Protein AF-A0A0K8Q9R4-F1 (afdb_monomer_lite)

Secondary structure (DSSP, 8-state):
-PPPHHHH--TT--GGGG-EEPPHHHHHHHHHHHHHHHHTT------GGGT-BTTEE-SEETTEESBSSSSPBPHHHHHHHHHHHHHHHHHT-

Foldseek 3Di:
DFAACVVQDDPPGDQQSRKDFDDVVNVVVLVVVCVVCVVVVFDRDDCVVVQADPGIGTQDDPPGGQANGRDHGDPRSCVVCVVVVVVRVVVRD

Structure (mmCIF, N/CA/C/O backbone):
data_AF-A0A0K8Q9R4-F1
#
_entry.id   AF-A0A0K8Q9R4-F1
#
loop_
_atom_site.group_PDB
_atom_site.id
_atom_site.type_symbol
_atom_site.label_atom_id
_atom_site.label_alt_id
_atom_site.label_comp_id
_atom_site.label_asym_id
_atom_site.label_entity_id
_atom_site.label_seq_id
_atom_site.pdbx_PDB_ins_code
_atom_site.Cartn_x
_atom_site.Cartn_y
_atom_site.Cartn_z
_atom_site.occupancy
_atom_site.B_iso_or_equiv
_atom_site.auth_seq_id
_ato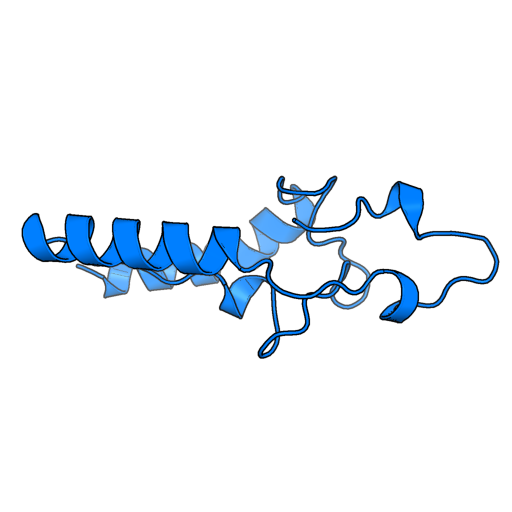m_site.auth_comp_id
_atom_site.auth_asym_id
_atom_site.auth_atom_id
_atom_site.pdbx_PDB_model_num
ATOM 1 N N . MET A 1 1 ? 4.106 9.719 -5.139 1.00 67.38 1 MET A N 1
ATOM 2 C CA . MET A 1 1 ? 3.137 8.667 -5.522 1.00 67.38 1 MET A CA 1
ATOM 3 C C . MET A 1 1 ? 3.890 7.635 -6.345 1.00 67.38 1 MET A C 1
ATOM 5 O O . MET A 1 1 ? 5.031 7.923 -6.691 1.00 67.38 1 MET A O 1
ATOM 9 N N . GLY A 1 2 ? 3.327 6.451 -6.600 1.00 69.50 2 GLY A N 1
ATOM 10 C CA . GLY A 1 2 ? 4.024 5.447 -7.413 1.00 69.50 2 GLY A CA 1
ATOM 11 C C . GLY A 1 2 ? 4.243 5.915 -8.850 1.00 69.50 2 GLY A C 1
ATOM 12 O O . GLY A 1 2 ? 3.509 6.780 -9.328 1.00 69.50 2 GLY A O 1
ATOM 13 N N . LYS A 1 3 ? 5.235 5.348 -9.540 1.00 74.00 3 LYS A N 1
ATOM 14 C CA . LYS A 1 3 ? 5.380 5.510 -10.991 1.00 74.00 3 LYS A CA 1
ATOM 15 C C . LYS A 1 3 ? 4.468 4.485 -11.685 1.00 74.00 3 LYS A C 1
ATOM 17 O O . LYS A 1 3 ? 4.541 3.309 -11.325 1.00 74.00 3 LYS A O 1
ATOM 22 N N . PRO A 1 4 ? 3.590 4.883 -12.626 1.00 83.19 4 PRO A N 1
ATOM 23 C CA . PRO A 1 4 ? 2.817 3.927 -13.412 1.00 83.19 4 PRO A CA 1
ATOM 24 C C . PRO A 1 4 ? 3.745 2.905 -14.087 1.00 83.19 4 PRO A C 1
ATOM 26 O O . PRO A 1 4 ? 4.746 3.315 -14.679 1.00 83.19 4 PRO A O 1
ATOM 29 N N . PRO A 1 5 ? 3.435 1.594 -14.056 1.00 83.94 5 PRO A N 1
ATOM 30 C CA . PRO A 1 5 ? 4.291 0.584 -14.681 1.00 83.94 5 PRO A CA 1
ATOM 31 C C . PRO A 1 5 ? 4.578 0.854 -16.164 1.00 83.94 5 PRO A C 1
ATOM 33 O O . PRO A 1 5 ? 5.678 0.593 -16.642 1.00 83.94 5 PRO A O 1
ATOM 36 N N . VAL A 1 6 ? 3.617 1.447 -16.879 1.00 86.06 6 VAL A N 1
ATOM 37 C CA . VAL A 1 6 ? 3.758 1.836 -18.293 1.00 86.06 6 VAL A CA 1
ATOM 38 C C . VAL A 1 6 ? 4.839 2.894 -18.542 1.00 86.06 6 VAL A C 1
ATOM 40 O O . VAL A 1 6 ? 5.354 2.970 -19.651 1.00 86.06 6 VAL A O 1
ATOM 43 N N . ASP A 1 7 ? 5.228 3.662 -17.522 1.00 88.62 7 ASP A N 1
ATOM 44 C CA . ASP A 1 7 ? 6.227 4.729 -17.648 1.00 88.62 7 ASP A CA 1
ATOM 45 C C . ASP A 1 7 ? 7.654 4.241 -17.334 1.00 88.62 7 ASP A C 1
ATOM 47 O O . ASP A 1 7 ? 8.632 4.962 -17.554 1.00 88.62 7 ASP A O 1
ATOM 51 N N . CYS A 1 8 ? 7.803 3.062 -16.720 1.00 89.00 8 CYS A N 1
ATOM 52 C CA . CYS A 1 8 ? 9.099 2.482 -16.340 1.00 89.00 8 CYS A CA 1
ATOM 53 C C . CYS A 1 8 ? 9.432 1.200 -17.109 1.00 89.00 8 CYS A C 1
ATOM 55 O O . CYS A 1 8 ? 10.611 0.900 -17.294 1.00 89.00 8 CYS A O 1
ATOM 57 N N . ALA A 1 9 ? 8.428 0.456 -17.578 1.00 89.00 9 ALA A N 1
ATOM 58 C CA . ALA A 1 9 ? 8.623 -0.786 -18.307 1.00 89.00 9 ALA A CA 1
ATOM 59 C C . ALA A 1 9 ? 9.067 -0.518 -19.754 1.00 89.00 9 ALA A C 1
ATOM 61 O O . ALA A 1 9 ? 8.306 -0.036 -20.590 1.00 89.00 9 ALA A O 1
ATOM 62 N N . THR A 1 10 ? 10.310 -0.881 -20.059 1.00 90.50 10 THR A N 1
ATOM 63 C CA . THR A 1 10 ? 10.896 -0.861 -21.402 1.00 90.50 10 THR A CA 1
ATOM 64 C C . THR A 1 10 ? 11.493 -2.231 -21.720 1.00 90.50 10 THR A C 1
ATOM 66 O O . THR A 1 10 ? 11.583 -3.095 -20.849 1.00 90.50 10 THR A O 1
ATOM 69 N N . ARG A 1 11 ? 11.951 -2.441 -22.962 1.00 92.31 11 ARG A N 1
ATOM 70 C CA . ARG A 1 11 ? 12.585 -3.707 -23.384 1.00 92.31 11 ARG A CA 1
ATOM 71 C C . ARG A 1 11 ? 13.806 -4.086 -22.536 1.00 92.31 11 ARG A C 1
ATOM 73 O O . ARG A 1 11 ? 14.145 -5.260 -22.466 1.00 92.31 11 ARG A O 1
ATOM 80 N N . THR A 1 12 ? 14.473 -3.102 -21.941 1.00 94.81 12 THR A N 1
ATOM 81 C CA . THR A 1 12 ? 15.705 -3.283 -21.164 1.00 94.81 12 THR A CA 1
ATOM 82 C C . THR A 1 12 ? 15.513 -3.027 -19.672 1.00 94.81 12 THR A C 1
ATOM 84 O O . THR A 1 12 ? 16.495 -3.059 -18.941 1.00 94.81 12 THR A O 1
ATOM 87 N N . SER A 1 13 ? 14.286 -2.748 -19.220 1.00 90.88 13 SER A N 1
ATOM 88 C CA . SER A 1 13 ? 14.021 -2.493 -17.803 1.00 90.88 13 SER A CA 1
ATOM 89 C C . SER A 1 13 ? 14.054 -3.784 -16.990 1.00 90.88 13 SER A C 1
ATOM 91 O O . SER A 1 13 ? 13.669 -4.859 -17.449 1.00 90.88 13 SER A O 1
ATOM 93 N N . THR A 1 14 ? 14.450 -3.637 -15.739 1.00 88.88 14 THR A N 1
ATOM 94 C CA . THR A 1 14 ? 14.387 -4.628 -14.672 1.00 88.88 14 THR A CA 1
ATOM 95 C C . THR A 1 14 ? 13.260 -4.273 -13.695 1.00 88.88 14 THR A C 1
ATOM 97 O O . THR A 1 14 ? 12.754 -3.147 -13.708 1.00 88.88 14 THR A O 1
ATOM 100 N N . PRO A 1 15 ? 12.842 -5.204 -12.820 1.00 85.56 15 PRO A N 1
ATOM 101 C CA . PRO A 1 15 ? 11.877 -4.915 -11.758 1.00 85.56 15 PRO A CA 1
ATOM 102 C C . PRO A 1 15 ? 12.202 -3.694 -10.902 1.00 85.56 15 PRO A C 1
ATOM 104 O O . PRO A 1 15 ? 11.314 -2.905 -10.577 1.00 85.56 15 PRO A O 1
ATOM 107 N N . GLN A 1 16 ? 13.483 -3.528 -10.589 1.00 88.94 16 GLN A N 1
ATOM 108 C CA . GLN A 1 16 ? 14.003 -2.471 -9.739 1.00 88.94 16 GLN A CA 1
ATOM 109 C C . GLN A 1 16 ? 13.821 -1.084 -10.370 1.00 88.94 16 GLN A C 1
ATOM 111 O O . GLN A 1 16 ? 13.572 -0.116 -9.658 1.00 88.94 16 GLN A O 1
ATOM 116 N N . ASP A 1 17 ? 13.832 -0.981 -11.704 1.00 90.19 17 ASP A N 1
ATOM 117 C CA . ASP A 1 17 ? 13.611 0.287 -12.424 1.00 90.19 17 ASP A CA 1
ATOM 118 C C . ASP A 1 17 ? 12.180 0.833 -12.266 1.00 90.19 17 ASP A C 1
ATOM 120 O O . ASP A 1 17 ? 11.893 1.991 -12.590 1.00 90.19 17 ASP A O 1
ATOM 124 N N . CYS A 1 18 ? 11.267 -0.008 -11.781 1.00 90.25 18 CYS A N 1
ATOM 125 C CA . CYS A 1 18 ? 9.881 0.329 -11.491 1.00 90.25 18 CYS A CA 1
ATOM 126 C C . CYS A 1 18 ? 9.591 0.472 -9.986 1.00 90.25 18 CYS A C 1
ATOM 128 O O . CYS A 1 18 ? 8.434 0.661 -9.601 1.00 90.25 18 CYS A O 1
ATOM 130 N N . GLU A 1 19 ? 10.607 0.383 -9.126 1.00 91.75 19 GLU A N 1
ATOM 131 C CA . GLU A 1 19 ? 10.456 0.663 -7.700 1.00 91.75 19 GLU A CA 1
ATOM 132 C C . GLU A 1 19 ? 10.272 2.164 -7.450 1.00 91.75 19 GLU A C 1
ATOM 134 O O . GLU A 1 19 ? 10.767 3.027 -8.177 1.00 91.75 19 GLU A O 1
ATOM 139 N N . TYR A 1 20 ? 9.548 2.492 -6.385 1.00 90.62 20 TYR A N 1
ATOM 140 C CA . TYR A 1 20 ? 9.426 3.862 -5.902 1.00 90.62 20 TYR A CA 1
ATOM 141 C C . TYR A 1 20 ? 9.480 3.901 -4.383 1.00 90.62 20 TYR A C 1
ATOM 143 O O . TYR A 1 20 ? 9.247 2.900 -3.705 1.00 90.62 20 TYR A O 1
ATOM 151 N N . THR A 1 21 ? 9.754 5.084 -3.842 1.00 92.38 21 THR A N 1
ATOM 152 C CA . THR A 1 21 ? 9.728 5.314 -2.400 1.00 92.38 21 THR A CA 1
ATOM 153 C C . THR A 1 21 ? 8.420 5.942 -1.952 1.00 92.38 21 THR A C 1
ATOM 155 O O . THR A 1 21 ? 7.743 6.647 -2.710 1.00 92.38 21 THR A O 1
ATOM 158 N N . VAL A 1 22 ? 8.040 5.691 -0.700 1.00 90.31 22 VAL A N 1
ATOM 159 C CA . VAL A 1 22 ? 6.833 6.293 -0.131 1.00 90.31 22 VAL A CA 1
ATOM 160 C C . VAL A 1 22 ? 7.002 7.819 -0.124 1.00 90.31 22 VAL A C 1
ATOM 162 O O . VAL A 1 22 ? 7.940 8.329 0.493 1.00 90.31 22 VAL A O 1
ATOM 165 N N . PRO A 1 23 ? 6.124 8.584 -0.801 1.00 88.62 23 PRO A N 1
ATOM 166 C CA . PRO A 1 23 ? 6.250 10.035 -0.832 1.00 88.62 23 PRO A CA 1
ATOM 167 C C . PRO A 1 23 ? 5.957 10.626 0.559 1.00 88.62 23 PRO A C 1
ATOM 169 O O . PRO A 1 23 ? 5.058 10.130 1.243 1.00 88.62 23 PRO A O 1
ATOM 172 N N . PRO A 1 24 ? 6.603 11.738 0.960 1.00 91.44 24 PRO A N 1
ATOM 173 C CA . PRO A 1 24 ? 6.328 12.391 2.244 1.00 91.44 24 PRO A CA 1
ATOM 174 C C . PRO A 1 24 ? 4.848 12.732 2.458 1.00 91.44 24 PRO A C 1
ATOM 176 O O . PRO A 1 24 ? 4.341 12.611 3.571 1.00 91.44 24 PRO A O 1
ATOM 179 N N . SER A 1 25 ? 4.134 13.087 1.383 1.00 90.94 25 SER A N 1
ATOM 180 C CA . SER A 1 25 ? 2.698 13.373 1.429 1.00 90.94 25 SER A CA 1
ATOM 181 C C . SER A 1 25 ? 1.866 12.188 1.919 1.00 90.94 25 SER A C 1
ATOM 183 O O . SER A 1 25 ? 0.936 12.397 2.688 1.00 90.94 25 SER A O 1
ATOM 185 N N . PHE A 1 26 ? 2.229 10.949 1.562 1.00 90.50 26 PHE A N 1
ATOM 186 C CA . PHE A 1 26 ? 1.553 9.761 2.088 1.00 90.50 26 PHE A CA 1
ATOM 187 C C . PHE A 1 26 ? 1.709 9.673 3.607 1.00 90.50 26 PHE A C 1
ATOM 189 O O . PHE A 1 26 ? 0.726 9.471 4.309 1.00 90.50 26 PHE A O 1
ATOM 196 N N . THR A 1 27 ? 2.923 9.874 4.126 1.00 91.56 27 THR A N 1
ATOM 197 C CA . THR A 1 27 ? 3.193 9.808 5.570 1.00 91.56 27 THR A CA 1
ATOM 198 C C . THR A 1 27 ? 2.448 10.897 6.340 1.00 91.56 27 THR A C 1
ATOM 200 O O . THR A 1 27 ? 1.930 10.627 7.420 1.00 91.56 27 THR A O 1
ATOM 203 N N . ILE A 1 28 ? 2.368 12.112 5.788 1.00 95.50 28 ILE A N 1
ATOM 204 C CA . ILE A 1 28 ? 1.606 13.218 6.386 1.00 95.50 28 ILE A CA 1
ATOM 205 C C . ILE A 1 28 ? 0.119 12.857 6.456 1.00 95.50 28 ILE A C 1
ATOM 207 O O . ILE A 1 28 ? -0.478 12.937 7.528 1.00 95.50 28 ILE A O 1
ATOM 211 N N . THR A 1 29 ? -0.467 12.400 5.346 1.00 94.75 29 THR A N 1
ATOM 212 C CA . THR A 1 29 ? -1.878 11.996 5.305 1.00 94.75 29 THR A CA 1
ATOM 213 C C . THR A 1 29 ? -2.157 10.810 6.226 1.00 94.75 29 THR A C 1
ATOM 215 O O . THR A 1 29 ? -3.130 10.846 6.969 1.00 94.75 29 THR A O 1
ATOM 218 N N . ALA A 1 30 ? -1.295 9.790 6.245 1.00 94.62 30 ALA A N 1
ATOM 219 C CA . ALA A 1 30 ? -1.459 8.620 7.104 1.00 94.62 30 ALA A CA 1
ATOM 220 C C . ALA A 1 30 ? -1.433 8.985 8.597 1.00 94.62 30 ALA A C 1
ATOM 222 O O . ALA A 1 30 ? -2.243 8.466 9.360 1.00 94.62 30 ALA A O 1
ATOM 223 N N . ARG A 1 31 ? -0.556 9.911 9.012 1.00 96.75 31 ARG A N 1
ATOM 224 C CA . ARG A 1 31 ? -0.533 10.428 10.392 1.00 96.75 31 ARG A CA 1
ATOM 225 C C . ARG A 1 31 ? -1.823 11.165 10.735 1.00 96.75 31 ARG A C 1
ATOM 227 O O . ARG A 1 31 ? -2.455 10.820 11.721 1.00 96.75 31 ARG A O 1
ATOM 234 N N . ALA A 1 32 ? -2.262 12.088 9.878 1.00 98.06 32 ALA A N 1
ATOM 235 C CA . ALA A 1 32 ? -3.510 12.821 10.096 1.00 98.06 32 ALA A CA 1
ATOM 236 C C . ALA A 1 32 ? -4.735 11.889 10.166 1.00 98.06 32 ALA A C 1
ATOM 238 O O . ALA A 1 32 ? -5.612 12.076 11.006 1.00 98.06 32 ALA A O 1
ATOM 239 N N . MET A 1 33 ? -4.788 10.860 9.312 1.00 97.38 33 MET A N 1
ATOM 240 C CA . MET A 1 33 ? -5.840 9.842 9.359 1.00 97.38 33 MET A CA 1
ATOM 241 C C . MET A 1 33 ? -5.785 9.031 10.651 1.00 97.38 33 MET A C 1
ATOM 243 O O . MET A 1 33 ? -6.834 8.778 11.238 1.00 97.38 33 MET A O 1
ATOM 247 N N . LYS A 1 34 ? -4.589 8.644 11.108 1.00 97.81 34 LYS A N 1
ATOM 248 C CA . LYS A 1 34 ? -4.423 7.943 12.381 1.00 97.81 34 LYS A CA 1
ATOM 249 C C . LYS A 1 34 ? -4.932 8.795 13.543 1.00 97.81 34 LYS A C 1
ATOM 251 O O . LYS A 1 34 ? -5.775 8.317 14.291 1.00 97.81 34 LYS A O 1
ATOM 256 N N . ASP A 1 35 ? -4.492 10.048 13.642 1.00 98.19 35 ASP A N 1
ATOM 257 C CA . ASP A 1 35 ? -4.888 10.959 14.722 1.00 98.19 35 ASP A CA 1
ATOM 258 C C . ASP A 1 35 ? -6.414 11.161 14.757 1.00 98.19 35 ASP A C 1
ATOM 260 O O . ASP A 1 35 ? -7.037 11.096 15.816 1.00 98.19 35 ASP A O 1
ATOM 264 N N . ALA A 1 36 ? -7.040 11.340 13.589 1.00 98.12 36 ALA A N 1
ATOM 265 C CA . ALA A 1 36 ? -8.493 11.468 13.477 1.00 98.12 36 ALA A CA 1
ATOM 266 C C . ALA A 1 36 ? -9.238 10.177 13.864 1.00 98.12 36 ALA A C 1
ATOM 268 O O . ALA A 1 36 ? -10.297 10.236 14.485 1.00 98.12 36 ALA A O 1
ATOM 269 N N . THR A 1 37 ? -8.689 9.015 13.503 1.00 97.44 37 THR A N 1
ATOM 270 C CA . THR A 1 37 ? -9.280 7.705 13.810 1.00 97.44 37 THR A CA 1
ATOM 271 C C . THR A 1 37 ? -9.182 7.399 15.307 1.00 97.44 37 THR A C 1
ATOM 273 O O . THR A 1 37 ? -10.172 6.980 15.905 1.00 97.44 37 THR A O 1
ATOM 276 N N . ASP A 1 38 ? -8.035 7.701 15.926 1.00 96.31 38 ASP A N 1
ATOM 277 C CA . ASP A 1 38 ? -7.822 7.588 17.371 1.00 96.31 38 ASP A CA 1
ATOM 278 C C . ASP A 1 38 ? -8.806 8.493 18.140 1.00 96.31 38 ASP A C 1
ATOM 280 O O . ASP A 1 38 ? -9.457 8.046 19.083 1.00 96.31 38 ASP A O 1
ATOM 284 N N . ALA A 1 39 ? -8.978 9.750 17.707 1.00 97.94 39 ALA A N 1
ATOM 285 C CA . ALA A 1 39 ? -9.923 10.691 18.317 1.00 97.94 39 ALA A CA 1
ATOM 286 C C . ALA A 1 39 ? -11.392 10.244 18.192 1.00 97.94 39 ALA A C 1
ATOM 288 O O . ALA A 1 39 ? -12.219 10.585 19.036 1.00 97.94 39 ALA A O 1
ATOM 289 N N . ALA A 1 40 ? -11.714 9.472 17.153 1.00 97.50 40 ALA A N 1
ATOM 290 C CA . ALA A 1 40 ? -13.035 8.890 16.942 1.00 97.50 40 ALA A CA 1
ATOM 291 C C . ALA A 1 40 ? -13.253 7.562 17.698 1.00 97.50 40 ALA A C 1
ATOM 293 O O . ALA A 1 40 ? -14.336 6.988 17.600 1.00 97.50 40 ALA A O 1
ATOM 294 N N . GLY A 1 41 ? -12.249 7.056 18.428 1.00 96.19 41 GLY A N 1
ATOM 295 C CA . GLY A 1 41 ? -12.322 5.757 19.105 1.00 96.19 41 GLY A CA 1
ATOM 296 C C . GLY A 1 41 ? -12.373 4.568 18.140 1.00 96.19 41 GLY A C 1
ATOM 297 O 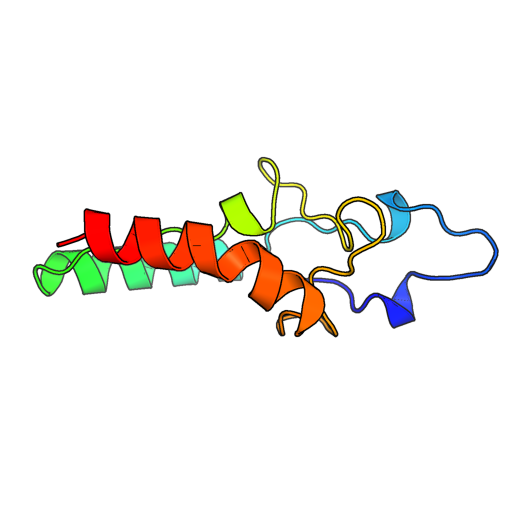O . GLY A 1 41 ? -12.930 3.526 18.478 1.00 96.19 41 GLY A O 1
ATOM 298 N N . ALA A 1 42 ? -11.836 4.731 16.930 1.00 95.38 42 ALA A N 1
ATOM 299 C CA . ALA A 1 42 ? -11.762 3.696 15.907 1.00 95.38 42 ALA A CA 1
ATOM 300 C C . ALA A 1 42 ? -10.321 3.181 15.741 1.00 95.38 42 ALA A C 1
ATOM 302 O O . ALA A 1 42 ? -9.365 3.750 16.268 1.00 95.38 42 ALA A O 1
ATOM 303 N N . THR A 1 43 ? -10.153 2.109 14.965 1.00 95.69 43 THR A N 1
ATOM 304 C CA . THR A 1 43 ? -8.842 1.502 14.695 1.00 95.69 43 THR A CA 1
ATOM 305 C C . THR A 1 43 ? -8.308 1.927 13.330 1.00 95.69 43 THR A C 1
ATOM 307 O O . THR A 1 43 ? -8.940 1.685 12.300 1.00 95.69 43 THR A O 1
ATOM 310 N N . PHE A 1 44 ? -7.109 2.513 13.298 1.00 95.75 44 PHE A N 1
ATOM 311 C CA . PHE A 1 44 ? -6.395 2.801 12.053 1.00 95.75 44 PHE A CA 1
ATOM 312 C C . PHE A 1 44 ? -5.567 1.590 11.600 1.00 95.75 44 PHE A C 1
ATOM 314 O O . PHE A 1 44 ? -4.693 1.120 12.328 1.00 95.75 44 PHE A O 1
ATOM 321 N N . ILE A 1 45 ? -5.799 1.115 10.375 1.00 95.75 45 ILE A N 1
ATOM 322 C CA . ILE A 1 45 ? -5.041 0.014 9.764 1.00 95.75 45 ILE A CA 1
ATOM 323 C C . ILE A 1 45 ? -4.016 0.607 8.784 1.00 95.75 45 ILE A C 1
ATOM 325 O O . ILE A 1 45 ? -4.391 1.095 7.718 1.00 95.75 45 ILE A O 1
ATOM 329 N N . ASP A 1 46 ? -2.718 0.553 9.117 1.00 93.44 46 ASP A N 1
ATOM 330 C CA . ASP A 1 46 ? -1.645 0.938 8.182 1.00 93.44 46 ASP A CA 1
ATOM 331 C C . ASP A 1 46 ? -1.467 -0.151 7.114 1.00 93.44 46 ASP A C 1
ATOM 333 O O . ASP A 1 46 ? -0.897 -1.214 7.360 1.00 93.44 46 ASP A O 1
ATOM 337 N N . THR A 1 47 ? -1.942 0.129 5.902 1.00 93.94 47 THR A N 1
ATOM 338 C CA . THR A 1 47 ? -1.872 -0.796 4.765 1.00 93.94 47 THR A CA 1
ATOM 339 C C . THR A 1 47 ? -0.581 -0.668 3.959 1.00 93.94 47 THR A C 1
ATOM 341 O O . THR A 1 47 ? -0.421 -1.345 2.946 1.00 93.94 47 THR A O 1
ATOM 344 N N . ARG A 1 48 ? 0.347 0.222 4.331 1.00 92.75 48 ARG A N 1
ATOM 345 C CA . ARG A 1 48 ? 1.575 0.480 3.558 1.00 92.75 48 ARG A CA 1
ATOM 346 C C . ARG A 1 48 ? 2.427 -0.772 3.394 1.00 92.75 48 ARG A C 1
ATOM 348 O O . ARG A 1 48 ? 2.950 -1.005 2.307 1.00 92.75 48 ARG A O 1
ATOM 355 N N . SER A 1 49 ? 2.546 -1.579 4.447 1.00 93.19 49 SER A N 1
ATOM 356 C CA . SER A 1 49 ? 3.323 -2.825 4.428 1.00 93.19 49 SER A CA 1
ATOM 357 C C . SER A 1 49 ? 2.759 -3.864 3.458 1.00 93.19 49 SER A C 1
ATOM 359 O O . SER A 1 49 ? 3.471 -4.771 3.043 1.00 93.19 49 SER A O 1
ATOM 361 N N . TRP A 1 50 ? 1.501 -3.714 3.036 1.00 94.56 50 TRP A N 1
ATOM 362 C CA . TRP A 1 50 ? 0.900 -4.568 2.017 1.00 94.56 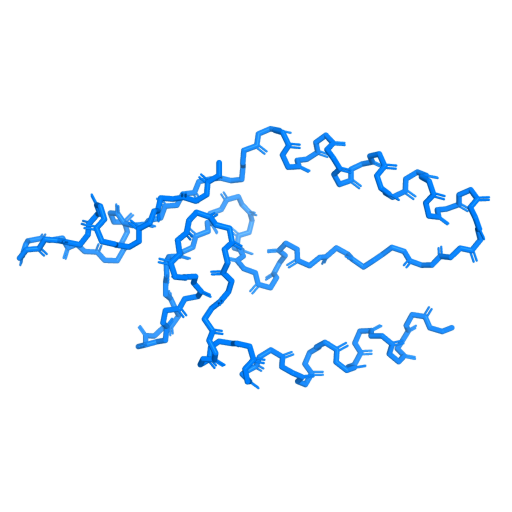50 TRP A CA 1
ATOM 363 C C . TRP A 1 50 ? 1.358 -4.203 0.607 1.00 94.56 50 TRP A C 1
ATOM 365 O O . TRP A 1 50 ? 1.097 -4.952 -0.321 1.00 94.56 50 TRP A O 1
ATOM 375 N N . PHE A 1 51 ? 2.001 -3.053 0.407 1.00 93.62 51 PHE A N 1
ATOM 376 C CA . PHE A 1 51 ? 2.473 -2.604 -0.906 1.00 93.62 51 PHE A CA 1
ATOM 377 C C . PHE A 1 51 ? 3.974 -2.315 -0.939 1.00 93.62 51 PHE A C 1
ATOM 379 O O . PHE A 1 51 ? 4.535 -2.187 -2.023 1.00 93.62 51 PHE A O 1
ATOM 386 N N . CYS A 1 52 ? 4.617 -2.174 0.219 1.00 92.88 52 CYS A N 1
ATOM 387 C CA . CYS A 1 52 ? 6.001 -1.737 0.335 1.00 92.88 52 CYS A CA 1
ATOM 388 C C . CYS A 1 52 ? 6.750 -2.566 1.381 1.00 92.88 52 CYS A C 1
ATOM 390 O O . CYS A 1 52 ? 6.211 -2.880 2.441 1.00 92.88 52 CYS A O 1
ATOM 392 N N . SER A 1 53 ? 8.023 -2.845 1.110 1.00 91.62 53 SER A N 1
ATOM 393 C CA . SER A 1 53 ? 8.972 -3.376 2.087 1.00 91.62 53 SER A CA 1
ATOM 394 C C . SER A 1 53 ? 9.828 -2.225 2.612 1.00 91.62 53 SER A C 1
ATOM 396 O O . SER A 1 53 ? 10.630 -1.637 1.882 1.00 91.62 53 SER A O 1
ATOM 398 N N . GLY A 1 54 ? 9.609 -1.831 3.868 1.00 89.62 54 GLY A N 1
ATOM 399 C CA . GLY A 1 54 ? 10.221 -0.625 4.428 1.00 89.62 54 GLY A CA 1
ATOM 400 C C . GLY A 1 54 ? 9.790 0.629 3.662 1.00 89.62 54 GLY A C 1
ATOM 401 O O . GLY A 1 54 ? 8.610 0.982 3.659 1.00 89.62 54 GLY A O 1
ATOM 402 N N . ASN A 1 55 ? 10.747 1.308 3.022 1.00 89.75 55 ASN A N 1
ATOM 403 C CA . ASN A 1 55 ? 10.478 2.483 2.187 1.00 89.75 55 ASN A CA 1
ATOM 404 C C . ASN A 1 55 ? 10.499 2.184 0.680 1.00 89.75 55 ASN A C 1
ATOM 406 O O . ASN A 1 55 ? 10.351 3.113 -0.107 1.00 89.75 55 ASN A O 1
ATOM 410 N N . THR A 1 56 ? 10.683 0.924 0.281 1.00 92.12 56 THR A N 1
ATOM 411 C CA . THR A 1 56 ? 10.752 0.508 -1.122 1.00 92.12 56 THR A CA 1
ATOM 412 C C . THR A 1 56 ? 9.448 -0.163 -1.524 1.00 92.12 56 THR A C 1
ATOM 414 O O . THR A 1 56 ? 9.022 -1.146 -0.916 1.00 92.12 56 THR A O 1
ATOM 417 N N . CYS A 1 57 ? 8.800 0.368 -2.553 1.00 93.25 57 CYS A N 1
ATOM 418 C CA . CYS A 1 57 ? 7.526 -0.115 -3.060 1.00 93.25 57 CYS A CA 1
ATOM 419 C C . CYS A 1 57 ? 7.726 -0.666 -4.481 1.00 93.25 57 CYS A C 1
ATOM 421 O O . CYS A 1 57 ? 7.941 0.124 -5.405 1.00 93.25 57 CYS A O 1
ATOM 423 N N . PRO A 1 58 ? 7.671 -1.994 -4.682 1.00 92.56 58 PRO A N 1
ATOM 424 C CA . PRO A 1 58 ? 7.811 -2.581 -6.007 1.00 92.56 58 PRO A CA 1
ATOM 425 C C . PRO A 1 58 ? 6.559 -2.352 -6.860 1.00 92.56 58 PRO A C 1
ATOM 427 O O . PRO A 1 58 ? 5.445 -2.203 -6.351 1.00 92.56 58 PRO A O 1
ATOM 430 N N . ALA A 1 59 ? 6.723 -2.374 -8.182 1.00 89.88 59 ALA A N 1
ATOM 431 C CA . ALA A 1 59 ? 5.588 -2.358 -9.106 1.00 89.88 59 ALA A CA 1
ATOM 432 C C . ALA A 1 59 ? 4.885 -3.723 -9.215 1.00 89.88 59 ALA A C 1
ATOM 434 O O . ALA A 1 59 ? 3.722 -3.785 -9.623 1.00 89.88 59 ALA A O 1
ATOM 435 N N . PHE A 1 60 ? 5.563 -4.812 -8.844 1.00 89.25 60 PHE A N 1
ATOM 436 C CA . PHE A 1 60 ? 5.053 -6.179 -8.931 1.00 89.25 60 PHE A CA 1
ATOM 437 C C . PHE A 1 60 ? 5.653 -7.096 -7.859 1.00 89.25 60 PHE A C 1
ATOM 439 O O . PHE A 1 60 ? 6.774 -6.898 -7.399 1.00 89.25 60 PHE A O 1
ATOM 446 N N . ILE A 1 61 ? 4.891 -8.120 -7.479 1.00 88.81 61 ILE A N 1
ATOM 447 C CA . ILE A 1 61 ? 5.350 -9.244 -6.662 1.00 88.81 61 ILE A CA 1
ATOM 448 C C . ILE A 1 61 ? 5.252 -10.481 -7.546 1.00 88.81 61 ILE A C 1
ATOM 450 O O . ILE A 1 61 ? 4.163 -10.833 -8.001 1.00 88.81 61 ILE A O 1
ATOM 454 N N . ARG A 1 62 ? 6.398 -11.128 -7.791 1.00 86.69 62 ARG A N 1
ATOM 455 C CA . ARG A 1 62 ? 6.539 -12.198 -8.791 1.00 86.69 62 ARG A CA 1
ATOM 456 C C . ARG A 1 62 ? 6.073 -11.696 -10.166 1.00 86.69 62 ARG A C 1
ATOM 458 O O . ARG A 1 62 ? 6.718 -10.828 -10.739 1.00 86.69 62 ARG A O 1
ATOM 465 N N . ASP A 1 63 ? 4.964 -12.221 -10.663 1.00 89.12 63 ASP A N 1
ATOM 466 C CA . ASP A 1 63 ? 4.326 -11.917 -11.942 1.00 89.12 63 ASP A CA 1
ATOM 467 C C . ASP A 1 63 ? 3.061 -11.048 -11.796 1.00 89.12 63 ASP A C 1
ATOM 469 O O . ASP A 1 63 ? 2.401 -10.735 -12.786 1.00 89.12 63 ASP A O 1
ATOM 473 N N . THR A 1 64 ? 2.711 -10.631 -10.573 1.00 92.62 64 THR A N 1
ATOM 474 C CA . THR A 1 64 ? 1.491 -9.862 -10.307 1.00 92.62 64 THR A CA 1
ATOM 475 C C . THR A 1 64 ? 1.790 -8.365 -10.166 1.00 92.62 64 THR A C 1
ATOM 477 O O . THR A 1 64 ? 2.463 -7.979 -9.206 1.00 92.62 64 THR A O 1
ATOM 480 N N . PRO A 1 65 ? 1.263 -7.490 -11.047 1.00 90.88 65 PRO A N 1
ATOM 481 C CA . PRO A 1 65 ? 1.375 -6.042 -10.887 1.00 90.88 65 PRO A CA 1
ATOM 482 C C . PRO A 1 65 ? 0.539 -5.557 -9.702 1.00 90.88 65 PRO A C 1
ATOM 484 O O . PRO A 1 65 ? -0.651 -5.858 -9.610 1.00 90.88 65 PRO A O 1
ATOM 487 N N . LEU A 1 66 ? 1.142 -4.769 -8.811 1.00 92.56 66 LEU A N 1
ATOM 488 C CA . LEU A 1 66 ? 0.483 -4.277 -7.596 1.00 92.56 66 LEU A CA 1
ATOM 489 C C . LEU A 1 66 ? -0.513 -3.170 -7.925 1.00 92.56 66 LEU A C 1
ATOM 491 O O . LEU A 1 66 ? -1.640 -3.173 -7.433 1.00 92.56 66 LEU A O 1
ATOM 495 N N . LYS A 1 67 ? -0.100 -2.224 -8.773 1.00 91.19 67 LYS A N 1
ATOM 496 C CA . LYS A 1 67 ? -0.887 -1.050 -9.151 1.00 91.19 67 LYS A CA 1
ATOM 497 C C . LYS A 1 67 ? -0.983 -0.895 -10.663 1.00 91.19 67 LYS A C 1
ATOM 499 O O . LYS A 1 67 ? -0.047 -1.216 -11.388 1.00 91.19 67 LYS A O 1
ATOM 504 N N . ARG A 1 68 ? -2.122 -0.382 -11.129 1.00 90.19 68 ARG A N 1
ATOM 505 C CA . ARG A 1 68 ? -2.349 -0.004 -12.533 1.00 90.19 68 ARG A CA 1
ATOM 506 C C . ARG A 1 68 ? -1.637 1.304 -12.876 1.00 90.19 68 ARG A C 1
ATOM 508 O O . ARG A 1 68 ? -1.146 1.470 -13.986 1.00 90.19 68 ARG A O 1
ATOM 515 N N . ASP A 1 69 ? -1.628 2.230 -11.928 1.00 89.56 69 ASP A N 1
ATOM 516 C CA . ASP A 1 69 ? -1.065 3.568 -12.059 1.00 89.56 69 ASP A CA 1
ATOM 517 C C . ASP A 1 69 ? -0.431 4.006 -10.729 1.00 89.56 69 ASP A C 1
ATOM 519 O O . ASP A 1 69 ? -0.097 3.180 -9.878 1.00 89.56 69 ASP A O 1
ATOM 523 N N . ALA A 1 70 ? -0.243 5.309 -10.539 1.00 87.06 70 ALA A N 1
ATOM 524 C CA . ALA A 1 70 ? 0.410 5.857 -9.361 1.00 87.06 70 ALA A CA 1
ATOM 525 C C . ALA A 1 70 ? -0.272 5.493 -8.023 1.00 87.06 70 ALA A C 1
ATOM 527 O O . ALA A 1 70 ? 0.396 5.493 -6.977 1.00 87.06 70 ALA A O 1
ATOM 528 N N . VAL A 1 71 ? -1.580 5.197 -8.029 1.00 88.88 71 VAL A N 1
ATOM 529 C CA . VAL A 1 71 ? -2.383 5.035 -6.805 1.00 88.88 71 VAL A CA 1
ATOM 530 C C . VAL A 1 71 ? -3.322 3.824 -6.811 1.00 88.88 71 VAL A C 1
ATOM 532 O O . VAL A 1 71 ? -3.531 3.249 -5.745 1.00 88.88 71 VAL A O 1
ATOM 535 N N . HIS A 1 72 ? -3.844 3.382 -7.958 1.00 93.44 72 HIS A N 1
ATOM 536 C CA . HIS A 1 72 ? -4.880 2.343 -8.004 1.00 93.44 72 HIS A CA 1
ATOM 537 C C . HIS A 1 72 ? -4.309 0.923 -8.011 1.00 93.44 72 HIS A C 1
ATOM 539 O O . HIS A 1 72 ? -3.498 0.583 -8.872 1.00 93.44 72 HIS A O 1
ATOM 545 N N . THR A 1 73 ? -4.782 0.071 -7.095 1.00 94.19 73 THR A N 1
ATOM 546 C CA . THR A 1 73 ? -4.449 -1.364 -7.062 1.00 94.19 73 THR A CA 1
ATOM 547 C C . THR A 1 73 ? -5.014 -2.101 -8.281 1.00 94.19 73 THR A C 1
ATOM 549 O O . THR A 1 73 ? -6.067 -1.729 -8.805 1.00 94.19 73 THR A O 1
ATOM 552 N N . THR A 1 74 ? -4.341 -3.152 -8.748 1.00 95.38 74 THR A N 1
ATOM 553 C CA . THR A 1 74 ? -4.901 -4.018 -9.797 1.00 95.38 74 THR A CA 1
ATOM 554 C C . THR A 1 74 ? -5.929 -4.990 -9.218 1.00 95.38 74 THR A C 1
ATOM 556 O O . THR A 1 74 ? -5.912 -5.313 -8.028 1.00 95.38 74 THR A O 1
ATOM 559 N N . ARG A 1 75 ? -6.815 -5.520 -10.071 1.00 97.06 75 ARG A N 1
ATOM 560 C CA . ARG A 1 75 ? -7.761 -6.570 -9.663 1.00 97.06 75 ARG A CA 1
ATOM 561 C C . ARG A 1 75 ? -7.023 -7.824 -9.191 1.00 97.06 75 ARG A C 1
ATOM 563 O O . ARG A 1 75 ? -7.422 -8.433 -8.207 1.00 97.06 75 ARG A O 1
ATOM 570 N N . GLN A 1 76 ? -5.964 -8.203 -9.900 1.00 96.38 76 GLN A N 1
ATOM 571 C CA . GLN A 1 76 ? -5.145 -9.375 -9.614 1.00 96.38 76 GLN A CA 1
ATOM 572 C C . GLN A 1 76 ? -4.551 -9.278 -8.209 1.00 96.38 76 GLN A C 1
ATOM 574 O O . GLN A 1 76 ? -4.704 -10.204 -7.416 1.00 96.38 76 GLN A O 1
ATOM 579 N N . TYR A 1 77 ? -3.958 -8.131 -7.869 1.00 96.31 77 TYR A N 1
ATOM 580 C CA . TYR A 1 77 ? -3.380 -7.935 -6.547 1.00 96.31 77 TYR A CA 1
ATOM 581 C C . TYR A 1 77 ? -4.439 -7.803 -5.448 1.00 96.31 77 TYR A C 1
ATOM 583 O O . TYR A 1 77 ? -4.277 -8.368 -4.371 1.00 96.31 77 TYR A O 1
ATOM 591 N N . ALA A 1 78 ? -5.567 -7.141 -5.725 1.00 97.00 78 ALA A N 1
ATOM 592 C CA . ALA A 1 78 ? -6.679 -7.050 -4.777 1.00 97.00 78 ALA A CA 1
ATOM 593 C C . ALA A 1 78 ? -7.235 -8.429 -4.376 1.00 97.00 78 ALA A C 1
ATOM 595 O O . ALA A 1 78 ? -7.567 -8.636 -3.212 1.00 97.00 78 ALA A O 1
ATOM 596 N N . VAL A 1 79 ? -7.297 -9.386 -5.312 1.00 97.44 79 VAL A N 1
ATOM 597 C CA . VAL A 1 79 ? -7.705 -10.770 -5.012 1.00 97.44 79 VAL A CA 1
ATOM 598 C C . VAL A 1 79 ? -6.718 -11.447 -4.056 1.00 97.44 79 VAL A C 1
ATOM 600 O O . VAL A 1 79 ? -7.155 -12.112 -3.121 1.00 97.44 79 VAL A O 1
AT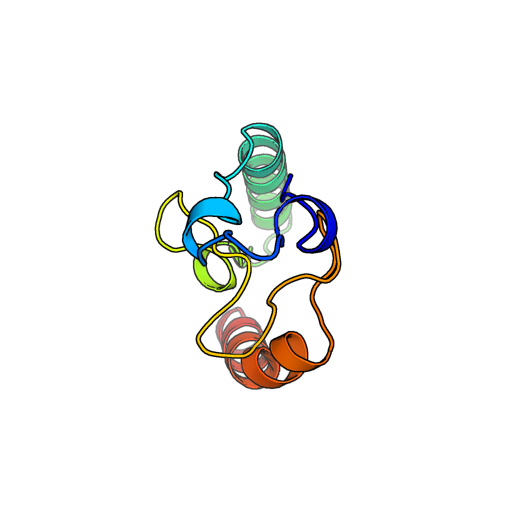OM 603 N N . LEU A 1 80 ? -5.408 -11.241 -4.236 1.00 95.94 80 LEU A N 1
ATOM 604 C CA . LEU A 1 80 ? -4.389 -11.770 -3.318 1.00 95.94 80 LEU A CA 1
ATOM 605 C C . LEU A 1 80 ? -4.465 -11.113 -1.931 1.00 95.94 80 LEU A C 1
ATOM 607 O O . LEU A 1 80 ? -4.309 -11.789 -0.916 1.00 95.94 80 LEU A O 1
ATOM 611 N N . LEU A 1 81 ? -4.744 -9.808 -1.879 1.00 96.38 81 LEU A N 1
ATOM 612 C CA . LEU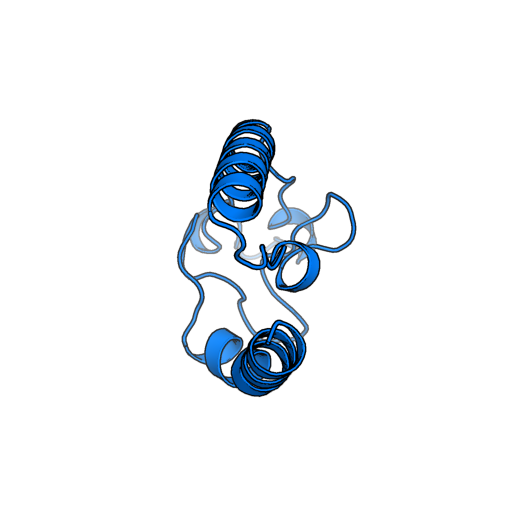 A 1 81 ? -4.871 -9.053 -0.631 1.00 96.38 81 LEU A CA 1
ATOM 613 C C . LEU A 1 81 ? -6.155 -9.346 0.151 1.00 96.38 81 LEU A C 1
ATOM 615 O O . LEU A 1 81 ? -6.211 -9.029 1.336 1.00 96.38 81 LEU A O 1
ATOM 619 N N . ALA A 1 82 ? -7.185 -9.927 -0.470 1.00 96.94 82 ALA A N 1
ATOM 620 C CA . ALA A 1 82 ? -8.511 -10.052 0.136 1.00 96.94 82 ALA A CA 1
ATOM 621 C C . ALA A 1 82 ? -8.498 -10.776 1.497 1.00 96.94 82 ALA A C 1
ATOM 623 O O . ALA A 1 82 ? -9.211 -10.366 2.412 1.00 96.94 82 ALA A O 1
ATOM 624 N N . GLY A 1 83 ? -7.665 -11.813 1.648 1.00 97.81 83 GLY A N 1
ATOM 625 C CA . GLY A 1 83 ? -7.483 -12.522 2.921 1.00 97.81 83 GLY A CA 1
ATOM 626 C C . GLY A 1 83 ? -6.853 -11.636 3.997 1.00 97.81 83 GLY A C 1
ATOM 627 O O . GLY A 1 83 ? -7.440 -11.456 5.057 1.00 97.81 83 GLY A O 1
ATOM 628 N N . VAL A 1 84 ? -5.723 -10.994 3.681 1.00 96.44 84 VAL A N 1
ATOM 629 C CA . VAL A 1 84 ? -5.022 -10.064 4.589 1.00 96.44 84 VAL A CA 1
ATOM 630 C C . VAL A 1 84 ? -5.937 -8.916 5.017 1.00 96.44 84 VAL A C 1
ATOM 632 O O . VAL A 1 84 ? -5.973 -8.549 6.188 1.00 96.44 84 VAL A O 1
ATOM 635 N N . PHE A 1 85 ? -6.711 -8.372 4.075 1.00 96.44 85 PHE A N 1
ATOM 636 C CA . PHE A 1 85 ? -7.681 -7.322 4.355 1.00 96.44 85 PHE A CA 1
ATOM 637 C C . PHE A 1 85 ? -8.760 -7.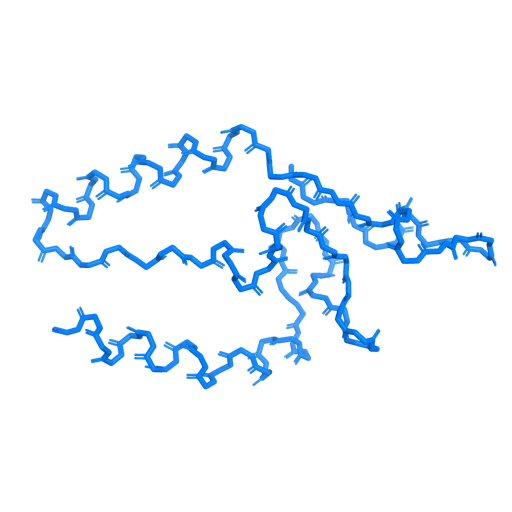805 5.325 1.00 96.44 85 PHE A C 1
ATOM 639 O O . PHE A 1 85 ? -9.029 -7.130 6.316 1.00 96.44 85 PHE A O 1
ATOM 646 N N . LYS A 1 86 ? -9.358 -8.976 5.058 1.00 97.62 86 LYS A N 1
ATOM 647 C CA . LYS A 1 86 ? -10.366 -9.588 5.931 1.00 97.62 86 LYS A CA 1
ATOM 648 C C . LYS A 1 86 ? -9.818 -9.771 7.345 1.00 97.62 86 LYS A C 1
ATOM 650 O O . LYS A 1 86 ? -10.467 -9.339 8.293 1.00 97.62 86 LYS A O 1
ATOM 655 N N . ASP A 1 87 ? -8.635 -10.360 7.476 1.00 97.19 87 ASP A N 1
ATOM 656 C CA . ASP A 1 87 ? -8.019 -10.623 8.775 1.00 97.19 87 ASP A CA 1
ATOM 657 C C . ASP A 1 87 ? -7.791 -9.314 9.540 1.00 97.19 87 ASP A C 1
ATOM 659 O O . ASP A 1 87 ? -8.218 -9.191 10.690 1.00 97.19 87 ASP A O 1
ATOM 663 N N . ALA A 1 88 ? -7.239 -8.295 8.872 1.00 96.62 88 ALA A N 1
ATOM 664 C CA . ALA A 1 88 ? -6.993 -6.984 9.464 1.00 96.62 88 ALA A CA 1
ATOM 665 C C . ALA A 1 88 ? -8.277 -6.312 9.975 1.00 96.62 88 ALA A C 1
ATOM 667 O O . ALA A 1 88 ? -8.302 -5.834 11.108 1.00 96.62 88 ALA A O 1
ATOM 668 N N . VAL A 1 89 ? -9.363 -6.307 9.192 1.00 94.88 89 VAL A N 1
ATOM 669 C CA . VAL A 1 89 ? -10.629 -5.688 9.632 1.00 94.88 89 VAL A CA 1
ATOM 670 C C . VAL A 1 89 ? -11.346 -6.503 10.706 1.00 94.88 89 VAL A C 1
ATOM 672 O O . VAL A 1 89 ? -12.077 -5.936 11.512 1.00 94.88 89 VAL A O 1
ATOM 675 N N . THR A 1 90 ? -11.155 -7.824 10.743 1.00 96.12 90 THR A N 1
ATOM 676 C CA . THR A 1 90 ? -11.718 -8.657 11.817 1.00 96.12 90 THR A CA 1
ATOM 677 C C . THR A 1 90 ? -10.947 -8.536 13.126 1.00 96.12 90 THR A C 1
ATOM 679 O O . THR A 1 90 ? -11.570 -8.614 14.180 1.00 96.12 90 THR A O 1
ATOM 682 N N . ALA A 1 91 ? -9.631 -8.317 13.064 1.00 92.50 91 ALA A N 1
ATOM 683 C CA . ALA A 1 91 ? -8.773 -8.118 14.230 1.00 92.50 91 ALA A CA 1
ATOM 684 C C . ALA A 1 91 ? -8.862 -6.698 14.807 1.00 92.50 91 ALA A C 1
ATOM 686 O O . ALA A 1 91 ? -8.591 -6.500 15.983 1.00 92.50 91 ALA A O 1
ATOM 687 N N . ALA A 1 92 ? -9.239 -5.715 13.987 1.00 85.12 92 ALA A N 1
ATOM 688 C CA . ALA A 1 92 ? -9.391 -4.314 14.376 1.00 85.12 92 ALA A CA 1
ATOM 689 C C . ALA A 1 92 ? -10.704 -3.997 15.127 1.00 85.12 92 ALA A C 1
ATOM 691 O O . ALA A 1 92 ? -10.993 -2.817 15.345 1.00 85.12 92 ALA A O 1
ATOM 692 N N . LYS A 1 93 ? -11.494 -5.029 15.458 1.00 60.09 93 LYS A N 1
ATOM 693 C CA . LYS A 1 93 ? -12.748 -4.936 16.216 1.00 60.09 93 LYS A CA 1
ATOM 694 C C . LYS A 1 93 ? -12.522 -4.786 17.712 1.00 60.09 93 LYS A C 1
ATOM 696 O O . LYS A 1 93 ? -11.576 -5.415 18.228 1.00 60.09 93 LYS A O 1
#

Radius of gyration: 14.88 Å; chains: 1; bounding box: 29×26×42 Å

Sequence (93 aa):
MGKPPVDCATRTSTPQDCEYTVPPSFTITARAMKDATDAAGATFIDTRSWFCSGNTCPAFIRDTPLKRDAVHTTRQYAVLLAGVFKDAVTAAK

pLDDT: mean 91.8, std 6.33, range [60.09, 98.19]